Protein AF-A0A6C0B9L6-F1 (afdb_monomer_lite)

Organism: NCBI:txid1070528

Foldseek 3Di:
DAEEEAEDAPPDPDPPCVVVQVVLQLQVQLVVVVVCVVVVYHYHYHDPRPPCCVFADHDDDPCPVVVVVDDAAEDADPVCVVVVDPDRYHGHYYSYRDPDDHDPVSVVVVCNRRHTDPPDDPDDDDDPD

Radius of gyration: 15.88 Å; chains: 1; bounding box: 41×33×51 Å

Structure (mmCIF, N/CA/C/O backbone):
data_AF-A0A6C0B9L6-F1
#
_entry.id   AF-A0A6C0B9L6-F1
#
loop_
_atom_site.group_PDB
_atom_site.id
_atom_site.type_symbol
_atom_site.label_atom_id
_atom_site.label_alt_id
_atom_site.label_comp_id
_atom_site.label_asym_id
_atom_site.label_entity_id
_atom_site.label_seq_id
_atom_site.pdbx_PDB_ins_code
_atom_site.Cartn_x
_atom_site.Cartn_y
_atom_site.Cartn_z
_atom_site.occupancy
_atom_site.B_iso_or_equiv
_atom_site.auth_seq_id
_atom_site.auth_comp_id
_atom_site.auth_asym_id
_atom_site.auth_atom_id
_atom_site.pdbx_PDB_model_num
ATOM 1 N N . MET A 1 1 ? -4.748 -4.804 17.914 1.00 85.44 1 MET A N 1
ATOM 2 C CA . MET A 1 1 ? -4.020 -3.746 17.172 1.00 85.44 1 MET A CA 1
ATOM 3 C C . MET A 1 1 ? -4.284 -3.998 15.703 1.00 85.44 1 MET A C 1
ATOM 5 O O . MET A 1 1 ? -4.030 -5.111 15.263 1.00 85.44 1 MET A O 1
ATOM 9 N N . LYS A 1 2 ? -4.862 -3.024 14.996 1.00 94.81 2 LYS A N 1
ATOM 10 C CA . LYS A 1 2 ? -5.346 -3.195 13.620 1.00 94.81 2 LYS A CA 1
ATOM 11 C C . LYS A 1 2 ? -4.173 -3.232 12.629 1.00 94.81 2 LYS A C 1
ATOM 13 O O . LYS A 1 2 ? -3.197 -2.501 12.802 1.00 94.81 2 LYS A O 1
ATOM 18 N N . SER A 1 3 ? -4.285 -4.061 11.599 1.00 97.06 3 SER A N 1
ATOM 19 C CA . SER A 1 3 ? -3.367 -4.147 10.462 1.00 97.06 3 SER A CA 1
ATOM 20 C C . SER A 1 3 ? -4.079 -3.651 9.210 1.00 97.06 3 SER A C 1
ATOM 22 O O . SER A 1 3 ? -5.139 -4.157 8.848 1.00 97.06 3 SER A O 1
ATOM 24 N N . VAL A 1 4 ? -3.493 -2.671 8.533 1.00 97.06 4 VAL A N 1
ATOM 25 C CA . VAL A 1 4 ? -4.002 -2.101 7.285 1.00 97.06 4 VAL A CA 1
ATOM 26 C C . VAL A 1 4 ? -3.044 -2.459 6.162 1.00 97.06 4 VAL A C 1
ATOM 28 O O . VAL A 1 4 ? -1.852 -2.179 6.245 1.00 97.06 4 VAL A O 1
ATOM 31 N N . ILE A 1 5 ? -3.562 -3.073 5.105 1.00 96.56 5 ILE A N 1
ATOM 32 C CA . ILE A 1 5 ? -2.798 -3.492 3.934 1.00 96.56 5 ILE A CA 1
ATOM 33 C C . ILE A 1 5 ? -3.243 -2.633 2.756 1.00 96.56 5 ILE A C 1
ATOM 35 O O . ILE A 1 5 ? -4.337 -2.802 2.211 1.00 96.56 5 ILE A O 1
ATOM 39 N N . TYR A 1 6 ? -2.388 -1.697 2.365 1.00 95.06 6 TYR A N 1
ATOM 40 C CA . TYR A 1 6 ? -2.610 -0.892 1.178 1.00 95.06 6 TYR A CA 1
ATOM 41 C C . TYR A 1 6 ? -2.072 -1.620 -0.048 1.00 95.06 6 TYR A C 1
ATOM 43 O O . TYR A 1 6 ? -0.861 -1.782 -0.206 1.00 95.06 6 TYR A O 1
ATOM 51 N N . VAL A 1 7 ? -2.978 -2.066 -0.911 1.00 93.62 7 VAL A N 1
ATOM 52 C CA . VAL A 1 7 ? -2.638 -2.823 -2.111 1.00 93.62 7 VAL A CA 1
ATOM 53 C C . VAL A 1 7 ? -2.486 -1.869 -3.286 1.00 93.62 7 VAL A C 1
ATOM 55 O O . VAL A 1 7 ? -3.447 -1.246 -3.745 1.00 93.62 7 VAL A O 1
ATOM 58 N N . TRP A 1 8 ? -1.270 -1.769 -3.805 1.00 91.94 8 TRP A N 1
ATOM 59 C CA . TRP A 1 8 ? -0.993 -1.062 -5.044 1.00 91.94 8 TRP A CA 1
ATOM 60 C C . TRP A 1 8 ? -1.503 -1.894 -6.215 1.00 91.94 8 TRP A C 1
ATOM 62 O O . TRP A 1 8 ? -1.107 -3.044 -6.407 1.00 91.94 8 TRP A O 1
ATOM 72 N N . LYS A 1 9 ? -2.370 -1.300 -7.033 1.00 86.81 9 LYS A N 1
ATOM 73 C CA . LYS A 1 9 ? -2.992 -1.966 -8.176 1.00 86.81 9 LYS A CA 1
ATOM 74 C C . LYS A 1 9 ? -2.915 -1.071 -9.403 1.00 86.81 9 LYS A C 1
ATOM 76 O O . LYS A 1 9 ? -3.072 0.142 -9.293 1.00 86.81 9 LYS A O 1
ATOM 81 N N . ASN A 1 10 ? -2.659 -1.658 -10.573 1.00 74.94 10 ASN A N 1
ATOM 82 C CA . ASN A 1 10 ? -2.738 -0.907 -11.826 1.00 74.94 10 ASN A CA 1
ATOM 83 C C . ASN A 1 10 ? -4.204 -0.498 -12.058 1.00 74.94 10 ASN A C 1
ATOM 85 O O . ASN A 1 10 ? -5.036 -1.351 -12.368 1.00 74.94 10 ASN A O 1
ATOM 89 N N . ASN A 1 11 ? -4.516 0.789 -11.912 1.00 62.91 11 ASN A N 1
ATOM 90 C CA . ASN A 1 11 ? -5.861 1.318 -12.165 1.00 62.91 11 ASN A CA 1
ATOM 91 C C . ASN A 1 11 ? -6.072 1.725 -13.637 1.00 62.91 11 ASN A C 1
ATOM 93 O O . ASN A 1 11 ? -7.196 2.002 -14.053 1.00 62.91 11 ASN A O 1
ATOM 97 N N . SER A 1 12 ? -5.014 1.744 -14.454 1.00 55.31 12 SER A N 1
ATOM 98 C CA . SER A 1 12 ? -5.062 2.308 -15.800 1.00 55.31 12 SER A CA 1
ATOM 99 C C . SER A 1 12 ? -5.523 1.309 -16.864 1.00 55.31 12 SER A C 1
ATOM 101 O O . SER A 1 12 ? -4.770 0.482 -17.374 1.00 55.31 12 SER A O 1
ATOM 103 N N . ILE A 1 13 ? -6.773 1.488 -17.292 1.00 50.19 13 ILE A N 1
ATOM 104 C CA . ILE A 1 13 ? -7.260 1.059 -18.615 1.00 50.19 13 ILE A CA 1
ATOM 105 C C . ILE A 1 13 ? -6.596 1.911 -19.727 1.00 50.19 13 ILE A C 1
ATOM 107 O O . ILE A 1 13 ? -6.490 1.477 -20.873 1.00 50.19 13 ILE A O 1
ATOM 111 N N . HIS A 1 14 ? -6.066 3.100 -19.393 1.00 49.78 14 HIS A N 1
ATOM 112 C CA . HIS A 1 14 ? -5.457 4.039 -20.341 1.00 49.78 14 HIS A CA 1
ATOM 113 C C . HIS A 1 14 ? -4.004 4.389 -19.982 1.00 49.78 14 HIS A C 1
ATOM 115 O O . HIS A 1 14 ? -3.733 5.047 -18.982 1.00 49.78 14 HIS A O 1
ATOM 121 N N . ARG A 1 15 ? -3.058 3.988 -20.846 1.00 52.06 15 ARG A N 1
ATOM 122 C CA . ARG A 1 15 ? -1.601 4.184 -20.675 1.00 52.06 15 ARG A CA 1
ATOM 123 C C . ARG A 1 15 ? -1.151 5.651 -20.571 1.00 52.06 15 ARG A C 1
ATOM 125 O O . ARG A 1 15 ? -0.042 5.901 -20.118 1.00 52.06 15 ARG A O 1
ATOM 132 N N . SER A 1 16 ? -1.970 6.620 -20.980 1.00 53.09 16 SER A N 1
ATOM 133 C CA . SER A 1 16 ? -1.582 8.036 -21.046 1.00 53.09 16 SER A CA 1
ATOM 134 C C . SER A 1 16 ? -1.496 8.755 -19.691 1.00 53.09 16 SER A C 1
ATOM 136 O O . SER A 1 16 ? -1.009 9.879 -19.666 1.00 53.09 16 SER A O 1
ATOM 138 N N . LYS A 1 17 ? -1.919 8.134 -18.577 1.00 59.97 17 LYS A N 1
ATOM 139 C CA . LYS A 1 17 ? -1.904 8.739 -17.223 1.00 59.97 17 LYS A CA 1
ATOM 140 C C . LYS A 1 17 ? -1.013 8.020 -16.198 1.00 59.97 17 LYS A C 1
ATOM 142 O O . LYS A 1 17 ? -1.047 8.335 -15.016 1.00 59.97 17 LYS A O 1
ATOM 147 N N . LEU A 1 18 ? -0.165 7.092 -16.651 1.00 60.53 18 LEU A N 1
ATOM 148 C CA . LEU A 1 18 ? 0.655 6.228 -15.786 1.00 60.53 18 LEU A CA 1
ATOM 149 C C . LEU A 1 18 ? 1.522 6.983 -14.760 1.00 60.53 18 LEU A C 1
ATOM 151 O O . LEU A 1 18 ? 1.645 6.525 -13.627 1.00 60.53 18 LEU A O 1
ATOM 155 N N . CYS A 1 19 ? 2.123 8.118 -15.138 1.00 59.59 19 CYS A N 1
ATOM 156 C CA . CYS A 1 19 ? 2.950 8.904 -14.215 1.00 59.59 19 CYS A CA 1
ATOM 157 C C . CYS A 1 19 ? 2.114 9.558 -13.109 1.00 59.59 19 CYS A C 1
ATOM 159 O O . CYS A 1 19 ? 2.492 9.477 -11.942 1.00 59.59 19 CYS A O 1
ATOM 161 N N . ASP A 1 20 ? 0.975 10.159 -13.460 1.00 62.25 20 ASP A N 1
ATOM 162 C CA . ASP A 1 20 ? 0.084 10.802 -12.490 1.00 62.25 20 ASP A CA 1
ATOM 163 C C . ASP A 1 20 ? -0.489 9.769 -11.517 1.00 62.25 20 ASP A C 1
ATOM 165 O O . ASP A 1 20 ? -0.487 9.994 -10.307 1.00 62.25 20 ASP A O 1
ATOM 169 N N . ASP A 1 21 ? -0.889 8.601 -12.027 1.00 74.75 21 ASP A N 1
ATOM 170 C CA . ASP A 1 21 ? -1.400 7.493 -11.216 1.00 74.75 21 ASP A CA 1
ATOM 171 C C . ASP A 1 21 ? -0.348 7.007 -10.204 1.00 74.75 21 ASP A C 1
ATOM 173 O O . ASP A 1 21 ? -0.662 6.731 -9.044 1.00 74.75 21 ASP A O 1
ATOM 17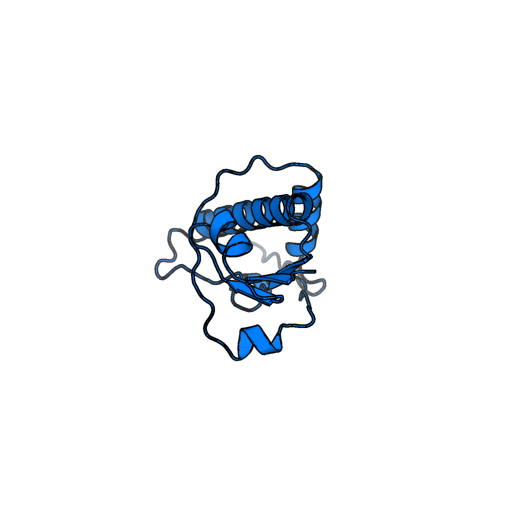7 N N . PHE A 1 22 ? 0.922 6.941 -10.617 1.00 80.94 22 PHE A N 1
ATOM 178 C CA . PHE A 1 22 ? 2.011 6.518 -9.741 1.00 80.94 22 PHE A CA 1
ATOM 179 C C . PHE A 1 22 ? 2.329 7.555 -8.654 1.00 80.94 22 PHE A C 1
ATOM 181 O O . PHE A 1 22 ? 2.487 7.192 -7.485 1.00 80.94 22 PHE A O 1
ATOM 188 N N . PHE A 1 23 ? 2.364 8.847 -9.001 1.00 81.69 23 PHE A N 1
ATOM 189 C CA . PHE A 1 23 ? 2.541 9.919 -8.014 1.00 81.69 23 PHE A CA 1
ATOM 190 C C . PHE A 1 23 ? 1.401 9.955 -6.991 1.00 81.69 23 PHE A C 1
ATOM 192 O O . PHE A 1 23 ? 1.661 10.093 -5.794 1.00 81.69 23 PHE A O 1
ATOM 199 N N . GLN A 1 24 ? 0.156 9.770 -7.431 1.00 83.06 24 GLN A N 1
ATOM 200 C CA . GLN A 1 24 ? -1.004 9.708 -6.536 1.00 83.06 24 GLN A CA 1
ATOM 201 C C . GLN A 1 24 ? -0.910 8.535 -5.561 1.00 83.06 24 GLN A C 1
ATOM 203 O O . GLN A 1 24 ? -1.211 8.662 -4.373 1.00 83.06 24 GLN A O 1
ATOM 208 N N . LEU A 1 25 ? -0.445 7.389 -6.043 1.00 88.50 25 LEU A N 1
ATOM 209 C CA . LEU A 1 25 ? -0.266 6.196 -5.234 1.00 88.50 25 LEU A CA 1
ATOM 210 C C . LEU A 1 25 ? 0.873 6.364 -4.208 1.00 88.50 25 LEU A C 1
ATOM 212 O O . LEU A 1 25 ? 0.718 5.933 -3.060 1.00 88.50 25 LEU A O 1
ATOM 216 N N . ILE A 1 26 ? 1.945 7.089 -4.549 1.00 90.00 26 ILE A N 1
ATOM 217 C CA . ILE A 1 26 ? 2.966 7.541 -3.587 1.00 90.00 26 ILE A CA 1
ATOM 218 C C . ILE A 1 26 ? 2.356 8.469 -2.526 1.00 90.00 26 ILE A C 1
ATOM 220 O O . ILE A 1 26 ? 2.539 8.233 -1.331 1.00 90.00 26 ILE A O 1
ATOM 224 N N . GLN A 1 27 ? 1.610 9.498 -2.938 1.00 89.19 27 GLN A N 1
ATOM 225 C CA . GLN A 1 27 ? 0.988 10.458 -2.016 1.00 89.19 27 GLN A CA 1
ATOM 226 C C . GLN A 1 27 ? 0.030 9.769 -1.041 1.00 89.19 27 GLN A C 1
ATOM 228 O O . GLN A 1 27 ? 0.110 9.992 0.167 1.00 89.19 27 GLN A O 1
ATOM 233 N N . THR A 1 28 ? -0.804 8.868 -1.555 1.00 90.81 28 THR A N 1
ATOM 234 C CA . THR A 1 28 ? -1.754 8.078 -0.763 1.00 90.81 28 THR A CA 1
ATOM 235 C C . THR A 1 28 ? -1.037 7.168 0.229 1.00 90.81 28 THR A C 1
ATOM 237 O O . THR A 1 28 ? -1.436 7.070 1.386 1.00 90.81 28 THR A O 1
ATOM 240 N N . THR A 1 29 ? 0.071 6.546 -0.184 1.00 93.62 29 THR A N 1
ATOM 241 C CA . THR A 1 29 ? 0.888 5.711 0.711 1.00 93.62 29 THR A CA 1
ATOM 242 C C . THR A 1 29 ? 1.489 6.535 1.851 1.00 93.62 29 THR A C 1
ATOM 244 O O . THR A 1 29 ? 1.454 6.113 3.006 1.00 93.62 29 THR A O 1
ATOM 247 N N . CYS A 1 30 ? 2.001 7.732 1.554 1.00 93.88 30 CYS A N 1
ATOM 248 C CA . CYS A 1 30 ? 2.518 8.649 2.570 1.00 93.88 30 CYS A CA 1
ATOM 249 C C . CYS A 1 30 ? 1.424 9.125 3.536 1.00 93.88 30 CYS A C 1
ATOM 251 O O . CYS A 1 30 ? 1.660 9.199 4.741 1.00 93.88 30 CYS A O 1
ATOM 253 N N . TYR A 1 31 ? 0.227 9.406 3.020 1.00 93.00 31 TYR A N 1
ATOM 254 C CA . TYR A 1 31 ? -0.930 9.759 3.838 1.00 93.00 31 TYR A CA 1
ATOM 255 C C . TYR A 1 31 ? -1.336 8.616 4.777 1.00 93.00 31 TYR A C 1
ATOM 257 O O . TYR A 1 31 ? -1.500 8.829 5.975 1.00 93.00 31 TYR A O 1
ATOM 265 N N . LEU A 1 32 ? -1.408 7.382 4.273 1.00 94.50 32 LEU A N 1
ATOM 266 C CA . LEU A 1 32 ? -1.710 6.208 5.094 1.00 94.50 32 LEU A CA 1
ATOM 267 C C . LEU A 1 32 ? -0.644 5.941 6.152 1.00 94.50 32 LEU A C 1
ATOM 269 O O . LEU A 1 32 ? -0.977 5.527 7.260 1.00 94.50 32 LEU A O 1
ATOM 273 N N . HIS A 1 33 ? 0.628 6.194 5.845 1.00 95.75 33 HIS A N 1
ATOM 274 C CA . HIS A 1 33 ? 1.691 6.107 6.840 1.00 95.75 33 HIS A CA 1
ATOM 275 C C . HIS A 1 33 ? 1.480 7.135 7.956 1.00 95.75 33 HIS A C 1
ATOM 277 O O . HIS A 1 33 ? 1.576 6.792 9.133 1.00 95.75 33 HIS A O 1
ATOM 283 N N . TYR A 1 34 ? 1.110 8.369 7.609 1.00 93.38 34 TYR A N 1
ATOM 284 C CA . TYR A 1 34 ? 0.724 9.370 8.600 1.00 93.38 34 TYR A CA 1
ATOM 285 C C . TYR A 1 34 ? -0.475 8.911 9.446 1.00 93.38 34 TYR A C 1
ATOM 287 O O . TYR A 1 34 ? -0.397 8.954 10.675 1.00 93.38 34 TYR A O 1
ATOM 295 N N . LEU A 1 35 ? -1.530 8.384 8.814 1.00 93.19 35 LEU A N 1
ATOM 296 C CA . LEU A 1 35 ? -2.680 7.827 9.528 1.00 93.19 35 LEU A CA 1
ATOM 297 C C . LEU A 1 35 ? -2.290 6.676 10.462 1.00 93.19 35 LEU A C 1
ATOM 299 O O . LEU A 1 35 ? -2.795 6.601 11.577 1.00 93.19 35 LEU A O 1
ATOM 303 N N . SER A 1 36 ? -1.360 5.813 10.051 1.00 95.69 36 SER A N 1
ATOM 304 C CA . SER A 1 36 ? -0.916 4.675 10.866 1.00 95.69 36 SER A CA 1
ATOM 305 C C . SER A 1 36 ? -0.315 5.110 12.197 1.00 95.69 36 SER A C 1
ATOM 307 O O . SER A 1 36 ? -0.534 4.462 13.220 1.00 95.69 36 SER A O 1
ATOM 309 N N . VAL A 1 37 ? 0.367 6.260 12.195 1.00 93.81 37 VAL A N 1
ATOM 310 C CA . VAL A 1 37 ? 0.961 6.849 13.394 1.00 93.81 37 VAL A CA 1
ATOM 311 C C . VAL A 1 37 ? -0.125 7.432 14.293 1.00 93.81 37 VAL A C 1
ATOM 313 O O . VAL A 1 37 ? -0.153 7.123 15.481 1.00 93.81 37 VAL A O 1
ATOM 316 N N . ILE A 1 38 ? -1.036 8.248 13.752 1.00 93.88 38 ILE A N 1
ATOM 317 C CA . ILE A 1 38 ? -2.044 8.931 14.583 1.00 93.88 38 ILE A CA 1
ATOM 318 C C . ILE A 1 38 ? -3.143 7.977 15.077 1.00 93.88 38 ILE A C 1
ATOM 320 O O . ILE A 1 38 ? -3.659 8.152 16.176 1.00 93.88 38 ILE A O 1
ATOM 324 N N . MET A 1 39 ? -3.489 6.958 14.284 1.00 94.25 39 MET A N 1
ATOM 325 C CA . MET A 1 39 ? -4.548 5.988 14.583 1.00 94.25 39 MET A CA 1
ATOM 326 C C . MET A 1 39 ? -4.013 4.680 15.185 1.00 94.25 39 MET A C 1
ATOM 328 O O . MET A 1 39 ? -4.800 3.792 15.502 1.00 94.25 39 MET A O 1
ATOM 332 N N . SER A 1 40 ? -2.692 4.552 15.360 1.00 94.88 40 SER A N 1
ATOM 333 C CA . SER A 1 40 ? -2.033 3.401 15.998 1.00 94.88 40 SER A CA 1
ATOM 334 C C . SER A 1 40 ? -2.363 2.044 15.352 1.00 94.88 40 SER A C 1
ATOM 336 O O . SER A 1 40 ? -2.735 1.084 16.033 1.00 94.88 40 SER A O 1
ATOM 338 N N . PHE A 1 41 ? -2.208 1.950 14.028 1.00 96.44 41 PHE A N 1
ATOM 339 C CA . PHE A 1 41 ? -2.314 0.689 13.281 1.00 96.44 41 PHE A CA 1
ATOM 340 C C . PHE A 1 41 ? -0.998 0.340 12.577 1.00 96.44 41 PHE A C 1
ATOM 342 O O . PHE A 1 41 ? -0.174 1.211 12.309 1.00 96.44 41 PHE A O 1
ATOM 349 N N . ILE A 1 42 ? -0.798 -0.937 12.243 1.00 96.81 42 ILE A N 1
ATOM 350 C CA . ILE A 1 42 ? 0.332 -1.357 11.404 1.00 96.81 42 ILE A CA 1
ATOM 351 C C . ILE A 1 42 ? -0.044 -1.167 9.937 1.00 96.81 42 ILE A C 1
ATOM 353 O O . ILE A 1 42 ? -1.050 -1.712 9.490 1.00 96.81 42 ILE A O 1
ATOM 357 N N . LEU A 1 43 ? 0.778 -0.441 9.179 1.00 96.75 43 LEU A N 1
ATOM 358 C CA . LEU A 1 43 ? 0.628 -0.314 7.732 1.00 96.75 43 LEU A CA 1
ATOM 359 C C . LEU A 1 43 ? 1.551 -1.288 6.992 1.00 96.75 43 LEU A C 1
ATOM 361 O O . LEU A 1 43 ? 2.774 -1.224 7.123 1.00 96.75 43 LEU A O 1
ATOM 365 N N . TYR A 1 44 ? 0.958 -2.122 6.145 1.00 96.81 44 TYR A N 1
ATOM 366 C CA . TYR A 1 44 ? 1.646 -2.888 5.114 1.00 96.81 44 TYR A CA 1
ATOM 367 C C . TYR A 1 44 ? 1.325 -2.312 3.738 1.00 96.81 44 TYR A C 1
ATOM 369 O O . TYR A 1 44 ? 0.204 -1.873 3.486 1.00 96.81 44 TYR A O 1
ATOM 377 N N . VAL A 1 45 ? 2.307 -2.340 2.841 1.00 94.94 45 VAL A N 1
ATOM 378 C CA . VAL A 1 45 ? 2.126 -1.954 1.441 1.00 94.94 45 VAL A CA 1
ATOM 379 C C . VAL A 1 45 ? 2.405 -3.171 0.579 1.00 94.94 45 VAL A C 1
ATOM 381 O O . VAL A 1 45 ? 3.532 -3.665 0.548 1.00 94.94 45 VAL A O 1
ATOM 384 N N . ASP A 1 46 ? 1.367 -3.656 -0.093 1.00 93.38 46 ASP A N 1
ATOM 385 C CA . ASP A 1 46 ? 1.465 -4.780 -1.017 1.00 93.38 46 ASP A CA 1
ATOM 386 C C . ASP A 1 46 ? 1.589 -4.238 -2.440 1.00 93.38 46 ASP A C 1
ATOM 388 O O . ASP A 1 46 ? 0.678 -3.595 -2.965 1.00 93.38 46 ASP A O 1
ATOM 392 N N . THR A 1 47 ? 2.741 -4.475 -3.065 1.00 91.31 47 THR A N 1
ATOM 393 C CA . THR A 1 47 ? 3.027 -4.008 -4.424 1.00 91.31 47 THR A CA 1
ATOM 394 C C . THR A 1 47 ? 2.794 -5.067 -5.496 1.00 91.31 47 THR A C 1
ATOM 396 O O . THR A 1 47 ? 2.862 -4.728 -6.681 1.00 91.31 47 THR A O 1
ATOM 399 N N . GLN A 1 48 ? 2.490 -6.319 -5.127 1.00 88.38 48 GLN A N 1
ATOM 400 C CA . GLN A 1 48 ? 2.477 -7.475 -6.037 1.00 88.38 48 GLN A CA 1
ATOM 401 C C . GLN A 1 48 ? 1.489 -7.311 -7.198 1.00 88.38 48 GLN A C 1
ATOM 403 O O . GLN A 1 48 ? 1.728 -7.803 -8.301 1.00 88.38 48 GLN A O 1
ATOM 408 N N . HIS A 1 49 ? 0.405 -6.566 -6.980 1.00 86.50 49 HIS A N 1
ATOM 409 C CA . HIS A 1 49 ? -0.642 -6.325 -7.974 1.00 86.50 49 HIS A CA 1
ATOM 410 C C . HIS A 1 49 ? -0.395 -5.093 -8.868 1.00 86.50 49 HIS A C 1
ATOM 412 O O . HIS A 1 49 ? -1.216 -4.778 -9.739 1.00 86.50 49 HIS A O 1
ATOM 418 N N . HIS A 1 50 ? 0.736 -4.402 -8.700 1.00 87.62 50 HIS A N 1
ATOM 419 C CA . HIS A 1 50 ? 1.150 -3.271 -9.527 1.00 87.62 50 HIS A CA 1
ATOM 420 C C . HIS A 1 50 ? 2.317 -3.653 -10.443 1.00 87.62 50 HIS A C 1
ATOM 422 O O . HIS A 1 50 ? 3.184 -4.449 -10.090 1.00 87.62 50 HIS A O 1
ATOM 428 N N . SER A 1 51 ? 2.380 -3.042 -11.628 1.00 85.25 51 SER A N 1
ATOM 429 C CA . SER A 1 51 ? 3.432 -3.307 -12.627 1.00 85.25 51 SER A CA 1
ATOM 430 C C . SER A 1 51 ? 4.851 -3.005 -12.124 1.00 85.25 51 SER A C 1
ATOM 432 O O . SER A 1 51 ? 5.810 -3.644 -12.559 1.00 85.25 51 SER A O 1
ATOM 434 N N . ILE A 1 52 ? 4.972 -2.074 -11.176 1.00 86.38 52 ILE A N 1
ATOM 435 C CA . ILE A 1 52 ? 6.246 -1.664 -10.575 1.00 86.38 52 ILE A CA 1
ATOM 436 C C . ILE A 1 52 ? 6.879 -2.740 -9.680 1.00 86.38 52 ILE A C 1
ATOM 438 O O . ILE A 1 52 ? 8.087 -2.709 -9.469 1.00 86.38 52 ILE A O 1
ATOM 442 N N . SER A 1 53 ? 6.118 -3.737 -9.212 1.00 87.62 53 SER A N 1
ATOM 443 C CA . SER A 1 53 ? 6.670 -4.855 -8.424 1.00 87.62 53 SER A CA 1
ATOM 444 C C . SER A 1 53 ? 7.839 -5.563 -9.109 1.00 87.62 53 SER A C 1
ATOM 446 O O . SER A 1 53 ? 8.728 -6.068 -8.438 1.00 87.62 53 SER A O 1
ATOM 448 N N . LYS A 1 54 ? 7.885 -5.548 -10.448 1.00 87.25 54 LYS A N 1
ATOM 449 C CA . LYS A 1 54 ? 8.961 -6.152 -11.247 1.00 87.25 54 LYS A CA 1
ATOM 450 C C . LYS A 1 54 ? 10.328 -5.495 -11.050 1.00 87.25 54 LYS A C 1
ATOM 452 O O . LYS A 1 54 ? 11.337 -6.108 -11.384 1.00 87.25 54 LYS A O 1
ATOM 457 N N . VAL A 1 55 ? 10.358 -4.244 -10.590 1.00 88.44 55 VAL A N 1
ATOM 458 C CA . V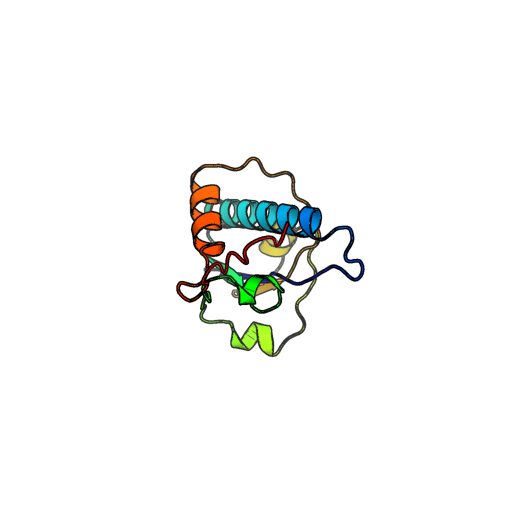AL A 1 55 ? 11.593 -3.459 -10.439 1.00 88.44 55 VAL A CA 1
ATOM 459 C C . VAL A 1 55 ? 11.911 -3.112 -8.988 1.00 88.44 55 VAL A C 1
ATOM 461 O O . VAL A 1 55 ? 13.027 -2.679 -8.708 1.00 88.44 55 VAL A O 1
ATOM 464 N N . LEU A 1 56 ? 10.966 -3.314 -8.068 1.00 89.38 56 LEU A N 1
ATOM 465 C CA . LEU A 1 56 ? 11.154 -3.074 -6.639 1.00 89.38 56 LEU A CA 1
ATOM 466 C C . LEU A 1 56 ? 11.629 -4.336 -5.919 1.00 89.38 56 LEU A C 1
ATOM 468 O O . LEU A 1 56 ? 11.433 -5.460 -6.381 1.00 89.38 56 LEU A O 1
ATOM 472 N N . THR A 1 57 ? 12.234 -4.141 -4.753 1.00 87.94 57 THR A N 1
ATOM 473 C CA . THR A 1 57 ? 12.461 -5.233 -3.805 1.00 87.94 57 THR A CA 1
ATOM 474 C C . THR A 1 57 ? 11.115 -5.789 -3.330 1.00 87.94 57 THR A C 1
ATOM 476 O O . THR A 1 57 ? 10.190 -5.032 -3.036 1.00 87.94 57 THR A O 1
ATOM 479 N N . VAL A 1 58 ? 10.998 -7.117 -3.244 1.00 83.50 58 VAL A N 1
ATOM 480 C CA . VAL A 1 58 ? 9.770 -7.772 -2.772 1.00 83.50 58 VAL A CA 1
ATOM 481 C C . VAL A 1 58 ? 9.560 -7.465 -1.290 1.00 83.50 58 VAL A C 1
ATOM 483 O O . VAL A 1 58 ? 10.384 -7.824 -0.448 1.00 83.50 58 VAL A O 1
ATOM 486 N N . LEU A 1 59 ? 8.438 -6.820 -0.972 1.00 84.56 59 LEU A N 1
ATOM 487 C CA . LEU A 1 59 ? 8.009 -6.555 0.399 1.00 84.56 59 LEU A CA 1
ATOM 488 C C . LEU A 1 59 ? 7.080 -7.681 0.857 1.00 84.56 59 LEU A C 1
ATOM 490 O O . LEU A 1 59 ? 5.988 -7.845 0.319 1.00 84.56 59 LEU A O 1
ATOM 494 N N . ASN A 1 60 ? 7.515 -8.455 1.850 1.00 88.00 60 ASN A N 1
ATOM 495 C CA . ASN A 1 60 ? 6.710 -9.526 2.434 1.00 88.00 60 ASN A CA 1
ATOM 496 C C . ASN A 1 60 ? 5.947 -9.023 3.665 1.00 88.00 60 ASN A C 1
ATOM 498 O O . ASN A 1 60 ? 6.480 -8.256 4.466 1.00 88.00 60 ASN A O 1
ATOM 502 N N . HIS A 1 61 ? 4.724 -9.514 3.858 1.00 91.81 61 HIS A N 1
ATOM 503 C CA . HIS A 1 61 ? 3.957 -9.320 5.090 1.00 91.81 61 HIS A CA 1
ATOM 504 C C . HIS A 1 61 ? 3.149 -10.585 5.439 1.00 91.81 61 HIS A C 1
ATOM 506 O O . HIS A 1 61 ? 2.919 -11.422 4.567 1.00 91.81 61 HIS A O 1
ATOM 512 N N . PRO A 1 62 ? 2.673 -10.758 6.687 1.00 92.44 62 PRO A N 1
ATOM 513 C CA . PRO A 1 62 ? 2.010 -11.998 7.121 1.00 92.44 62 PRO A CA 1
ATOM 514 C C . PRO A 1 62 ? 0.710 -12.350 6.375 1.00 92.44 62 PRO A C 1
ATOM 516 O O . PRO A 1 62 ? 0.216 -13.468 6.487 1.00 92.44 62 PRO A O 1
ATOM 519 N N . HIS A 1 63 ? 0.147 -11.406 5.618 1.00 91.44 63 HIS A N 1
ATOM 520 C CA . HIS A 1 63 ? -1.188 -11.503 5.025 1.00 91.44 63 HIS A CA 1
ATOM 521 C C . HIS A 1 63 ? -1.180 -11.622 3.490 1.00 91.44 63 HIS A C 1
ATOM 523 O O . HIS A 1 63 ? -2.233 -11.466 2.885 1.00 91.44 63 HIS A O 1
ATOM 529 N N . MET A 1 64 ? -0.042 -11.906 2.838 1.00 88.69 64 MET A N 1
ATOM 530 C CA . MET A 1 64 ? 0.019 -11.921 1.358 1.00 88.69 64 MET A CA 1
ATOM 531 C C . MET A 1 64 ? -0.973 -12.908 0.720 1.00 88.69 64 MET A C 1
ATOM 533 O O . MET A 1 64 ? -1.626 -12.593 -0.272 1.00 88.69 64 MET A O 1
ATOM 537 N N . LYS A 1 65 ? -1.129 -14.100 1.320 1.00 87.50 65 LYS A N 1
ATOM 538 C CA . LYS A 1 65 ? -2.083 -15.117 0.840 1.00 87.50 65 LYS A CA 1
ATOM 539 C C . LYS A 1 65 ? -3.522 -14.600 0.856 1.00 87.50 65 LYS A C 1
ATOM 541 O O . LYS A 1 65 ? -4.247 -14.783 -0.111 1.00 87.50 65 LYS A O 1
ATOM 546 N N . LEU A 1 66 ? -3.895 -13.869 1.911 1.00 88.00 66 LEU A N 1
ATOM 547 C CA . LEU A 1 66 ? -5.225 -13.273 2.035 1.00 88.00 66 LEU A CA 1
ATOM 548 C C . LEU A 1 66 ? -5.527 -12.332 0.861 1.00 88.00 66 LEU A C 1
ATOM 550 O O . LEU A 1 66 ? -6.639 -12.356 0.347 1.00 88.00 66 LEU A O 1
ATOM 554 N N . ILE A 1 67 ? -4.548 -11.535 0.424 1.00 87.69 67 ILE A N 1
ATOM 555 C CA . ILE A 1 67 ? -4.716 -10.609 -0.704 1.00 87.69 67 ILE A CA 1
ATOM 556 C C . ILE A 1 67 ? -4.841 -11.365 -2.030 1.00 87.69 67 ILE A C 1
ATOM 558 O O . ILE A 1 67 ? -5.697 -11.029 -2.845 1.00 87.69 67 ILE A O 1
ATOM 562 N N . SER A 1 68 ? -4.028 -12.406 -2.224 1.00 83.38 68 SER A N 1
ATOM 563 C CA . SER A 1 68 ? -4.030 -13.215 -3.451 1.00 83.38 68 SER A CA 1
ATOM 564 C C . SER A 1 68 ? -5.357 -13.944 -3.681 1.00 83.38 68 SER A C 1
ATOM 566 O O . SER A 1 68 ? -5.808 -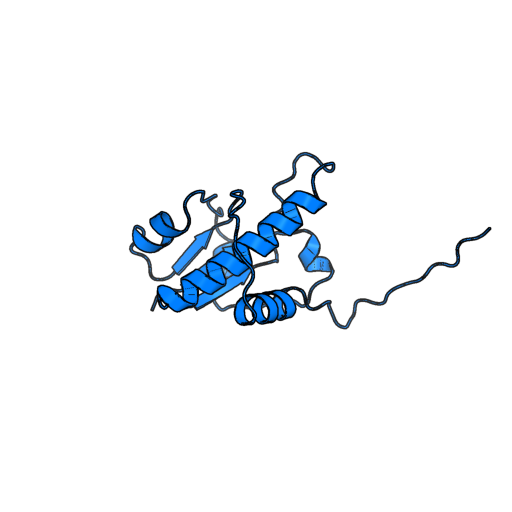14.057 -4.820 1.00 83.38 68 SER A O 1
ATOM 568 N N . ASP A 1 69 ? -5.993 -14.402 -2.602 1.00 83.12 69 ASP A N 1
ATOM 569 C CA . ASP A 1 69 ? -7.190 -15.246 -2.663 1.00 83.12 69 ASP A CA 1
ATOM 570 C C . ASP A 1 69 ? -8.505 -14.444 -2.721 1.00 83.12 69 ASP A C 1
ATOM 572 O O . ASP A 1 69 ? -9.574 -15.022 -2.921 1.00 83.12 69 ASP A O 1
ATOM 576 N N . ASN A 1 70 ? -8.461 -13.115 -2.548 1.00 86.44 70 ASN A N 1
ATOM 577 C CA . ASN A 1 70 ? -9.659 -12.290 -2.380 1.00 86.44 70 ASN A CA 1
ATOM 578 C C . ASN A 1 70 ? -9.767 -11.128 -3.372 1.00 86.44 70 ASN A C 1
ATOM 580 O O . ASN A 1 70 ? -8.794 -10.597 -3.909 1.00 86.44 70 ASN A O 1
ATOM 584 N N . LYS A 1 71 ? -11.005 -10.666 -3.581 1.00 88.69 71 LYS A N 1
ATOM 585 C CA . LYS A 1 71 ? -11.266 -9.436 -4.332 1.00 88.69 71 LYS A CA 1
ATOM 586 C C . LYS A 1 71 ? -10.881 -8.226 -3.482 1.00 88.69 71 LYS A C 1
ATOM 588 O O . LYS A 1 71 ? -11.501 -7.960 -2.460 1.00 88.69 71 LYS A O 1
ATOM 593 N N . ILE A 1 72 ? -9.914 -7.449 -3.961 1.00 91.19 72 ILE A N 1
ATOM 594 C CA . ILE A 1 72 ? -9.476 -6.210 -3.307 1.00 91.19 72 ILE A CA 1
ATOM 595 C C . ILE A 1 72 ? -10.537 -5.110 -3.510 1.00 91.19 72 ILE A C 1
ATOM 597 O O . ILE A 1 72 ? -10.822 -4.765 -4.667 1.00 91.19 72 ILE A O 1
ATOM 601 N N . PRO A 1 73 ? -11.122 -4.550 -2.435 1.00 92.50 73 PRO A N 1
ATOM 602 C CA . PRO A 1 73 ? -12.070 -3.446 -2.539 1.00 92.50 73 PRO A CA 1
ATOM 603 C C . PRO A 1 73 ? -11.366 -2.134 -2.914 1.00 92.50 73 PRO A C 1
ATOM 605 O O . PRO A 1 73 ? -10.216 -1.898 -2.538 1.00 92.50 73 PRO A O 1
ATOM 608 N N . VAL A 1 74 ? -12.076 -1.270 -3.645 1.00 90.88 74 VAL A N 1
ATOM 609 C CA . VAL A 1 74 ? -11.644 0.107 -3.927 1.00 90.88 74 VAL A CA 1
ATOM 610 C C . VAL A 1 74 ? -12.260 1.020 -2.873 1.00 90.88 74 VAL A C 1
ATOM 612 O O . VAL A 1 74 ? -13.480 1.033 -2.720 1.00 90.88 74 VAL A O 1
ATOM 615 N N . VAL A 1 75 ? -11.430 1.768 -2.152 1.00 90.81 75 VAL A N 1
ATOM 616 C CA . VAL A 1 75 ? -11.858 2.662 -1.068 1.00 90.81 75 VAL A CA 1
ATOM 617 C C . VAL A 1 75 ? -11.525 4.104 -1.431 1.00 90.81 75 VAL A C 1
ATOM 619 O O . VAL A 1 75 ? -10.406 4.405 -1.853 1.00 90.81 75 VAL A O 1
ATOM 622 N N . HIS A 1 76 ? -12.503 4.994 -1.253 1.00 86.88 76 HIS A N 1
ATOM 623 C CA . HIS A 1 76 ? -12.357 6.413 -1.571 1.00 86.88 76 HIS A CA 1
ATOM 624 C C . HIS A 1 76 ? -12.043 7.282 -0.353 1.00 86.88 76 HIS A C 1
ATOM 626 O O . HIS A 1 76 ? -11.152 8.124 -0.440 1.00 86.88 76 HIS A O 1
ATOM 632 N N . ASP A 1 77 ? -12.746 7.053 0.757 1.00 89.44 77 ASP A N 1
ATOM 633 C CA . ASP A 1 77 ? -12.552 7.737 2.037 1.00 89.44 77 ASP A CA 1
ATOM 634 C C . ASP A 1 77 ? -11.803 6.804 2.994 1.00 89.44 77 ASP A C 1
ATOM 636 O O . ASP A 1 77 ? -12.372 5.860 3.548 1.00 89.44 77 ASP A O 1
ATOM 640 N N . LEU A 1 78 ? -10.492 7.016 3.099 1.00 90.06 78 LEU A N 1
ATOM 641 C CA . LEU A 1 78 ? -9.597 6.128 3.837 1.00 90.06 78 LEU A CA 1
ATOM 642 C C . LEU A 1 78 ? -9.817 6.236 5.345 1.00 90.06 78 LEU A C 1
ATOM 644 O O . LEU A 1 78 ? -9.865 5.215 6.029 1.00 90.06 78 LEU A O 1
ATOM 648 N N . ASP A 1 79 ? -9.982 7.457 5.845 1.00 91.19 79 ASP A N 1
ATOM 649 C CA . ASP A 1 79 ? -10.169 7.765 7.259 1.00 91.19 79 ASP A CA 1
ATOM 650 C C . ASP A 1 79 ? -11.437 7.088 7.774 1.00 91.19 79 ASP A C 1
ATOM 652 O O . ASP A 1 79 ? -11.386 6.296 8.723 1.00 91.19 79 ASP A O 1
ATOM 656 N N . TYR A 1 80 ? -12.563 7.337 7.096 1.00 91.94 80 TYR A N 1
ATOM 657 C CA . TYR A 1 80 ? -13.841 6.744 7.465 1.00 91.94 80 TYR A CA 1
ATOM 658 C C . TYR A 1 80 ? -13.792 5.220 7.369 1.00 91.94 80 TYR A C 1
ATOM 660 O O . TYR A 1 80 ? -14.250 4.528 8.279 1.00 91.94 80 TYR A O 1
ATOM 668 N N . TYR A 1 81 ? -13.216 4.669 6.299 1.00 93.12 81 TYR A N 1
ATOM 669 C CA . TYR A 1 81 ? -13.136 3.221 6.114 1.00 93.12 81 TYR A CA 1
ATOM 670 C C . TYR A 1 81 ? -12.323 2.536 7.221 1.00 93.12 81 TYR A C 1
ATOM 672 O O . TYR A 1 81 ? -12.767 1.538 7.790 1.00 93.12 81 TYR A O 1
ATOM 680 N N . ILE A 1 82 ? -11.159 3.088 7.581 1.00 93.44 82 ILE A N 1
ATOM 681 C CA . ILE A 1 82 ? -10.307 2.514 8.633 1.00 93.44 82 ILE A CA 1
ATOM 682 C C . ILE A 1 82 ? -11.007 2.571 9.996 1.00 93.44 82 ILE A C 1
ATOM 684 O O . ILE A 1 82 ? -10.859 1.635 10.785 1.00 93.44 82 ILE A O 1
ATOM 688 N N . GLN A 1 83 ? -11.767 3.630 10.282 1.00 92.19 83 GLN A N 1
ATOM 689 C CA . GLN A 1 83 ? -12.481 3.786 11.556 1.00 92.19 83 GLN A CA 1
ATOM 690 C C . GLN A 1 83 ? -13.748 2.931 11.645 1.00 92.19 83 GLN A C 1
ATOM 692 O O . GLN A 1 83 ? -14.008 2.341 12.690 1.00 92.19 83 GLN A O 1
ATOM 697 N N . SER A 1 84 ? -14.528 2.869 10.566 1.00 92.50 84 SER A N 1
ATOM 698 C CA . SER A 1 84 ? -15.865 2.261 10.561 1.00 92.50 84 SER A CA 1
ATOM 699 C C . SER A 1 84 ? -15.856 0.736 10.498 1.00 92.50 84 SER A C 1
ATOM 701 O O . SER A 1 84 ? -16.797 0.105 10.975 1.00 92.50 84 SER A O 1
ATOM 703 N N . ILE A 1 85 ? -14.818 0.127 9.918 1.00 93.19 85 ILE A N 1
ATOM 704 C CA . ILE A 1 85 ? -14.755 -1.330 9.793 1.00 93.19 85 ILE A CA 1
ATOM 705 C C . ILE A 1 85 ? -14.240 -1.936 11.105 1.00 93.19 85 ILE A C 1
ATOM 707 O O . ILE A 1 85 ? -13.078 -1.743 11.480 1.00 93.19 85 ILE A O 1
ATOM 711 N N . ASP A 1 86 ? -15.080 -2.736 11.758 1.00 90.94 86 ASP A N 1
ATOM 712 C CA . ASP A 1 86 ? -14.712 -3.539 12.926 1.00 90.94 86 ASP A CA 1
ATOM 713 C C . ASP A 1 86 ? -14.024 -4.845 12.494 1.00 90.94 86 ASP A C 1
ATOM 715 O O . ASP A 1 86 ? -14.607 -5.926 12.450 1.00 90.94 86 ASP A O 1
ATOM 719 N N . SER A 1 87 ? -12.776 -4.720 12.046 1.00 92.69 87 SER A N 1
ATOM 720 C CA . SER A 1 87 ? -11.928 -5.856 11.695 1.00 92.69 87 SER A CA 1
ATOM 721 C C . SER A 1 87 ? -10.482 -5.577 12.073 1.00 92.69 87 SER A C 1
ATOM 723 O O . SER A 1 87 ? -9.977 -4.476 11.851 1.00 92.69 87 SER A O 1
ATOM 725 N N . ASP A 1 88 ? -9.792 -6.589 12.593 1.00 93.81 88 ASP A N 1
ATOM 726 C CA . ASP A 1 88 ? -8.367 -6.498 12.908 1.00 93.81 88 ASP A CA 1
ATOM 727 C C . ASP A 1 88 ? -7.486 -6.394 11.658 1.00 93.81 88 ASP A C 1
ATOM 729 O O . ASP A 1 88 ? -6.362 -5.901 11.750 1.00 93.81 88 ASP A O 1
ATOM 733 N N . ILE A 1 89 ? -7.968 -6.842 10.493 1.00 95.44 89 ILE A N 1
ATOM 734 C CA . ILE A 1 89 ? -7.209 -6.849 9.238 1.00 95.44 89 ILE A CA 1
ATOM 735 C C . ILE A 1 89 ? -8.044 -6.189 8.145 1.00 95.44 89 ILE A C 1
ATOM 737 O O . ILE A 1 89 ? -9.069 -6.713 7.716 1.00 95.44 89 ILE A O 1
ATOM 741 N N . LEU A 1 90 ? -7.562 -5.056 7.647 1.00 95.50 90 LEU A N 1
ATOM 742 C CA . LEU A 1 90 ? -8.151 -4.326 6.532 1.00 95.50 90 LEU A CA 1
ATOM 743 C C . LEU A 1 90 ? -7.241 -4.430 5.316 1.00 95.50 90 LEU A C 1
ATOM 745 O O . LEU A 1 90 ? -6.023 -4.315 5.442 1.00 95.50 90 LEU A O 1
ATOM 749 N N . TYR A 1 91 ? -7.822 -4.585 4.132 1.00 95.25 91 TYR A N 1
ATOM 750 C CA . TYR A 1 91 ? -7.080 -4.513 2.881 1.00 95.25 91 TYR A CA 1
ATOM 751 C C . TYR A 1 91 ? -7.900 -3.829 1.798 1.00 95.25 91 TYR A C 1
ATOM 753 O O . TYR A 1 91 ? -9.097 -4.074 1.665 1.00 95.25 91 TYR A O 1
ATOM 761 N N . PHE A 1 92 ? -7.259 -2.957 1.027 1.00 94.31 92 PHE A N 1
ATOM 762 C CA . PHE A 1 92 ? -7.922 -2.201 -0.031 1.00 94.31 92 PHE A CA 1
ATOM 763 C C . PHE A 1 92 ? -6.912 -1.599 -1.005 1.00 94.31 92 PHE A C 1
ATOM 765 O O . PHE A 1 92 ? -5.728 -1.464 -0.696 1.00 94.31 92 PHE A O 1
ATOM 772 N N . CYS A 1 93 ? -7.403 -1.173 -2.164 1.00 92.75 93 CYS A N 1
ATOM 773 C CA . CYS A 1 93 ? -6.722 -0.209 -3.021 1.00 92.75 93 CYS A CA 1
ATOM 774 C C . CYS A 1 93 ? -7.508 1.109 -3.037 1.00 92.75 93 CYS A C 1
ATOM 776 O O . CYS A 1 93 ? -8.704 1.128 -2.750 1.00 92.75 93 CYS A O 1
ATOM 778 N N . SER A 1 94 ? -6.864 2.212 -3.403 1.00 88.25 94 SER A N 1
ATOM 779 C CA . SER A 1 94 ? -7.534 3.503 -3.569 1.00 88.25 94 SER A CA 1
ATOM 780 C C . SER A 1 94 ? -7.220 4.098 -4.932 1.00 88.25 94 SER A C 1
ATOM 782 O O . SER A 1 94 ? -6.160 3.856 -5.510 1.00 88.25 94 SER A O 1
ATOM 784 N N . THR A 1 95 ? -8.173 4.860 -5.452 1.00 78.25 95 THR A N 1
ATOM 785 C CA . THR A 1 95 ? -8.010 5.711 -6.637 1.00 78.25 95 THR A CA 1
ATOM 786 C C . THR A 1 95 ? -8.040 7.191 -6.258 1.00 78.25 95 THR A C 1
ATOM 788 O O . THR A 1 95 ? -8.057 8.045 -7.140 1.00 78.25 95 THR A O 1
ATOM 791 N N . THR A 1 96 ? -8.147 7.511 -4.966 1.00 70.81 96 THR A N 1
ATOM 792 C CA . THR A 1 96 ? -8.303 8.889 -4.511 1.00 70.81 96 THR A CA 1
ATOM 793 C C . THR A 1 96 ? -6.935 9.541 -4.407 1.00 70.81 96 THR A C 1
ATOM 795 O O . THR A 1 96 ? -6.085 9.095 -3.644 1.00 70.81 96 THR A O 1
ATOM 798 N N . SER A 1 97 ? -6.735 10.628 -5.150 1.00 69.12 97 SER A N 1
ATOM 799 C CA . SER A 1 97 ? -5.593 11.512 -4.935 1.00 69.12 97 SER A CA 1
ATOM 800 C C . SER A 1 97 ? -5.838 12.329 -3.674 1.00 69.12 97 SER A C 1
ATOM 802 O O . SER A 1 97 ? -6.736 13.172 -3.637 1.00 69.12 97 SER A O 1
ATOM 804 N N . LEU A 1 98 ? -5.056 12.062 -2.633 1.00 70.88 98 LEU A N 1
ATOM 805 C CA . LEU A 1 98 ? -5.111 12.821 -1.393 1.00 70.88 98 LEU A CA 1
ATOM 806 C C . LEU A 1 98 ? -3.935 13.802 -1.370 1.00 70.88 98 LEU A C 1
ATOM 808 O O . LEU A 1 98 ? -2.781 13.361 -1.311 1.00 70.88 98 LEU A O 1
ATOM 812 N N . PRO A 1 99 ? -4.184 15.125 -1.432 1.00 67.81 99 PRO A N 1
ATOM 813 C CA . PRO A 1 99 ? -3.121 16.113 -1.349 1.00 67.81 99 PRO A CA 1
ATOM 814 C C . PRO A 1 99 ? -2.502 16.058 0.050 1.00 67.81 99 PRO A C 1
ATOM 816 O O . PRO A 1 99 ? -3.021 16.624 1.009 1.00 67.81 99 PRO A O 1
ATOM 819 N N . PHE A 1 100 ? -1.376 15.359 0.168 1.00 75.81 100 PHE A N 1
ATOM 820 C CA . PHE A 1 100 ? -0.653 15.203 1.421 1.00 75.81 100 PHE A CA 1
ATOM 821 C C . PHE A 1 100 ? 0.689 15.925 1.366 1.00 75.81 100 PHE A C 1
ATOM 823 O O . PHE A 1 100 ? 1.521 15.680 0.485 1.00 75.81 100 PHE A O 1
ATOM 830 N N . LYS A 1 101 ? 0.927 16.810 2.339 1.00 79.25 101 LYS A N 1
ATOM 831 C CA . LYS A 1 101 ? 2.229 17.453 2.504 1.00 79.25 101 LYS A CA 1
ATOM 832 C C . LYS A 1 101 ? 3.212 16.429 3.063 1.00 79.25 101 LYS A C 1
ATOM 834 O O . LYS A 1 101 ? 3.141 16.061 4.233 1.00 79.25 101 LYS A O 1
ATOM 839 N N . LEU A 1 102 ? 4.140 15.995 2.217 1.00 78.19 102 LEU A N 1
ATOM 840 C CA . LEU A 1 102 ? 5.177 15.039 2.587 1.00 78.19 102 LEU A CA 1
ATOM 841 C C . LEU A 1 102 ? 5.977 15.550 3.795 1.00 78.19 102 LEU A C 1
ATOM 843 O O . LEU A 1 102 ? 6.541 16.644 3.772 1.00 78.19 102 LEU A O 1
ATOM 847 N N . ASN A 1 103 ? 6.028 14.738 4.849 1.00 86.94 103 ASN A N 1
ATOM 848 C CA . ASN A 1 103 ? 6.893 14.945 6.005 1.00 86.94 103 ASN A CA 1
ATOM 849 C C . ASN A 1 103 ? 8.072 13.962 5.960 1.00 86.94 103 ASN A C 1
ATOM 851 O O . ASN A 1 103 ? 8.008 12.932 5.287 1.00 86.94 103 ASN A O 1
ATOM 855 N N . LYS A 1 104 ? 9.154 14.276 6.682 1.00 90.69 104 LYS A N 1
ATOM 856 C CA . LYS A 1 104 ? 10.390 13.479 6.660 1.00 90.69 104 LYS A CA 1
ATOM 857 C C . LYS A 1 104 ? 10.160 11.983 6.970 1.00 90.69 104 LYS A C 1
ATOM 859 O O . LYS A 1 104 ? 10.615 11.171 6.169 1.00 90.69 104 LYS A O 1
ATOM 864 N N . PRO A 1 105 ? 9.394 11.592 8.010 1.00 93.56 105 PRO A N 1
ATOM 865 C CA . PRO A 1 105 ? 9.125 10.176 8.280 1.00 93.56 105 PRO A CA 1
ATOM 866 C C . PRO A 1 105 ? 8.419 9.445 7.132 1.00 93.56 105 PRO A C 1
ATOM 868 O O . PRO A 1 105 ? 8.752 8.306 6.817 1.00 93.56 105 PRO A O 1
ATOM 871 N N . SER A 1 106 ? 7.455 10.096 6.477 1.00 92.50 106 SER A N 1
ATOM 872 C CA . SER A 1 106 ? 6.723 9.485 5.359 1.00 92.50 106 SER A CA 1
ATOM 873 C C . SER A 1 106 ? 7.585 9.386 4.100 1.00 92.50 106 SER A C 1
ATOM 875 O O . SER A 1 106 ? 7.452 8.425 3.347 1.00 92.50 106 SER A O 1
ATOM 877 N N . ILE A 1 107 ? 8.512 10.330 3.903 1.00 90.94 107 ILE A N 1
ATOM 878 C CA . ILE A 1 107 ? 9.524 10.262 2.839 1.00 90.94 107 ILE A CA 1
ATOM 879 C C . ILE A 1 107 ? 10.444 9.053 3.058 1.00 90.94 107 ILE A C 1
ATOM 881 O O . ILE A 1 107 ? 10.640 8.255 2.147 1.00 90.94 107 ILE A O 1
ATOM 885 N N . GLU A 1 108 ? 10.966 8.871 4.269 1.00 94.19 108 GLU A N 1
ATOM 886 C CA . GLU A 1 108 ? 11.824 7.724 4.602 1.00 94.19 108 GLU A CA 1
ATOM 887 C C . GLU A 1 108 ? 11.065 6.389 4.499 1.00 94.19 108 GLU A C 1
ATOM 889 O O . GLU A 1 108 ? 11.627 5.356 4.128 1.00 94.19 108 GLU A O 1
ATOM 894 N N . PHE A 1 109 ? 9.767 6.385 4.807 1.00 94.50 109 PHE A N 1
ATOM 895 C CA . PHE A 1 109 ? 8.907 5.222 4.611 1.00 94.50 109 PHE A CA 1
ATOM 896 C C . PHE A 1 109 ? 8.743 4.865 3.128 1.00 94.50 109 PHE A C 1
ATOM 898 O O . PHE A 1 109 ? 9.026 3.729 2.745 1.00 94.50 109 PHE A O 1
ATOM 905 N N . ILE A 1 110 ? 8.361 5.822 2.275 1.00 93.75 110 ILE A N 1
ATOM 906 C CA . ILE A 1 110 ? 8.172 5.538 0.846 1.00 93.75 110 ILE A CA 1
ATOM 907 C C . ILE A 1 110 ? 9.491 5.204 0.139 1.00 93.75 110 ILE A C 1
ATOM 909 O O . ILE A 1 110 ? 9.501 4.359 -0.751 1.00 93.75 110 ILE A O 1
ATOM 913 N N . GLN A 1 111 ? 10.620 5.779 0.563 1.00 92.88 111 GLN A N 1
ATOM 914 C CA . GLN A 1 111 ? 11.943 5.425 0.032 1.00 92.88 111 GLN A CA 1
ATOM 915 C C . GLN A 1 111 ? 12.288 3.950 0.258 1.00 92.88 111 GLN A C 1
ATOM 917 O O . GLN A 1 111 ? 12.838 3.310 -0.635 1.00 92.88 111 GLN A O 1
ATOM 922 N N . ARG A 1 112 ? 11.922 3.390 1.419 1.00 92.31 112 ARG A N 1
ATOM 923 C CA . ARG A 1 112 ? 12.103 1.956 1.697 1.00 92.31 112 ARG A CA 1
ATOM 924 C C . ARG A 1 112 ? 11.230 1.085 0.798 1.00 92.31 112 ARG A C 1
ATOM 926 O O . ARG A 1 112 ? 11.683 0.036 0.354 1.00 92.31 112 ARG A O 1
ATOM 933 N N . ILE A 1 113 ? 10.006 1.527 0.509 1.00 92.94 113 ILE A N 1
ATOM 934 C CA . ILE A 1 113 ? 9.088 0.815 -0.391 1.00 92.94 113 ILE A CA 1
ATOM 935 C C . ILE A 1 113 ? 9.598 0.845 -1.832 1.00 92.94 113 ILE A C 1
ATOM 937 O O . ILE A 1 113 ? 9.560 -0.165 -2.528 1.00 92.94 113 ILE A O 1
ATOM 941 N N . LEU A 1 114 ? 10.096 1.998 -2.275 1.00 92.19 114 LEU A N 1
ATOM 942 C CA . LEU A 1 114 ? 10.579 2.227 -3.635 1.00 92.19 114 LEU A CA 1
ATOM 943 C C . LEU A 1 114 ? 12.024 1.767 -3.860 1.00 92.19 114 LEU A C 1
ATOM 945 O O . LEU A 1 114 ? 12.626 2.113 -4.877 1.00 92.19 114 LEU A O 1
ATOM 949 N N . MET A 1 115 ? 12.592 0.990 -2.937 1.00 91.00 115 MET A N 1
ATOM 950 C CA . MET A 1 115 ? 13.953 0.501 -3.082 1.00 91.00 115 MET A CA 1
ATOM 951 C C . MET A 1 115 ? 14.029 -0.487 -4.259 1.00 91.00 115 MET A C 1
ATOM 953 O O . MET A 1 115 ? 13.324 -1.506 -4.247 1.00 91.00 115 MET A O 1
ATOM 957 N N . PRO A 1 116 ? 14.855 -0.212 -5.286 1.00 87.69 116 PRO A N 1
ATOM 958 C CA . PRO A 1 116 ? 14.954 -1.079 -6.451 1.00 87.69 116 PRO A CA 1
ATOM 959 C C . PRO A 1 116 ? 15.456 -2.465 -6.053 1.00 87.69 116 PRO A C 1
ATOM 961 O O . PRO A 1 116 ? 16.196 -2.614 -5.078 1.00 87.69 116 PRO A O 1
ATOM 964 N N . SER A 1 117 ? 15.061 -3.484 -6.818 1.00 85.88 117 SER A N 1
ATOM 965 C CA . SER A 1 117 ? 15.616 -4.824 -6.639 1.00 85.88 117 SER A CA 1
ATOM 966 C C . SER A 1 117 ? 17.142 -4.776 -6.8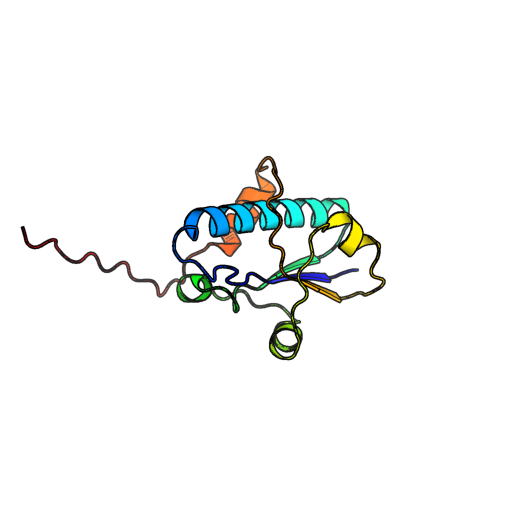06 1.00 85.88 117 SER A C 1
ATOM 968 O O . SER A 1 117 ? 17.618 -4.184 -7.778 1.00 85.88 117 SER A O 1
ATOM 970 N N . PRO A 1 118 ? 17.930 -5.443 -5.941 1.00 83.31 118 PRO A N 1
ATOM 971 C CA . PRO A 1 118 ? 19.384 -5.512 -6.098 1.00 83.31 118 PRO A CA 1
ATOM 972 C C . PRO A 1 118 ? 19.810 -6.201 -7.405 1.00 83.31 118 PRO A C 1
ATOM 974 O O . PRO A 1 118 ? 20.937 -6.029 -7.857 1.00 83.31 118 PRO A O 1
ATOM 977 N N . THR A 1 119 ? 18.913 -6.965 -8.038 1.00 80.38 119 THR A N 1
ATOM 978 C CA . THR A 1 119 ? 19.153 -7.612 -9.337 1.00 80.38 119 THR A CA 1
ATOM 979 C C . THR A 1 119 ? 18.836 -6.707 -10.530 1.00 80.38 119 THR A C 1
ATOM 981 O O . THR A 1 119 ? 19.009 -7.126 -11.677 1.00 80.38 119 THR A O 1
ATOM 984 N N . LEU A 1 120 ? 18.328 -5.493 -10.295 1.00 77.56 120 LEU A N 1
ATOM 985 C CA . LEU A 1 120 ? 18.026 -4.534 -11.349 1.00 77.56 120 LEU A CA 1
ATOM 986 C C . LEU A 1 120 ? 19.336 -3.957 -11.899 1.00 77.56 120 LEU A C 1
ATOM 988 O O . LEU A 1 120 ? 19.923 -3.038 -11.336 1.00 77.56 120 LEU A O 1
ATOM 992 N N . ILE A 1 121 ? 19.790 -4.495 -13.027 1.00 69.44 121 ILE A N 1
ATOM 993 C CA . ILE A 1 121 ? 20.956 -3.974 -13.742 1.00 69.44 121 ILE A CA 1
ATOM 994 C C . ILE A 1 121 ? 20.464 -2.974 -14.788 1.00 69.44 121 ILE A C 1
ATOM 996 O O . ILE A 1 121 ? 19.789 -3.349 -15.749 1.00 69.44 121 ILE A O 1
ATOM 1000 N N . LEU A 1 122 ? 20.827 -1.701 -14.623 1.00 66.06 122 LEU A N 1
ATOM 1001 C CA . LEU A 1 122 ? 20.640 -0.672 -15.645 1.00 66.06 122 LEU A CA 1
ATOM 1002 C C . LEU A 1 122 ? 21.494 -1.023 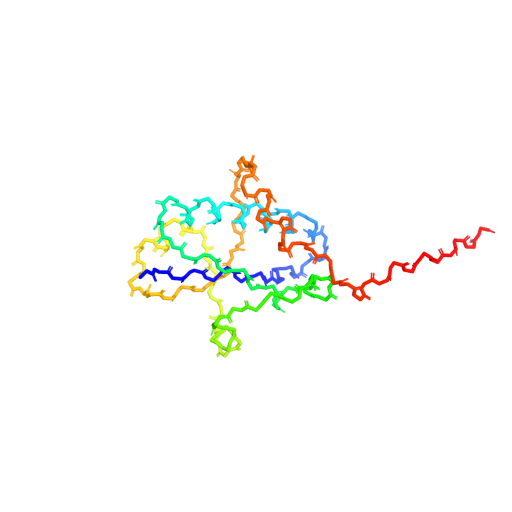-16.868 1.00 66.06 122 LEU A C 1
ATOM 1004 O O . LEU A 1 122 ? 22.711 -0.849 -16.874 1.00 66.06 122 LEU A O 1
ATOM 1008 N N . ARG A 1 123 ? 20.852 -1.541 -17.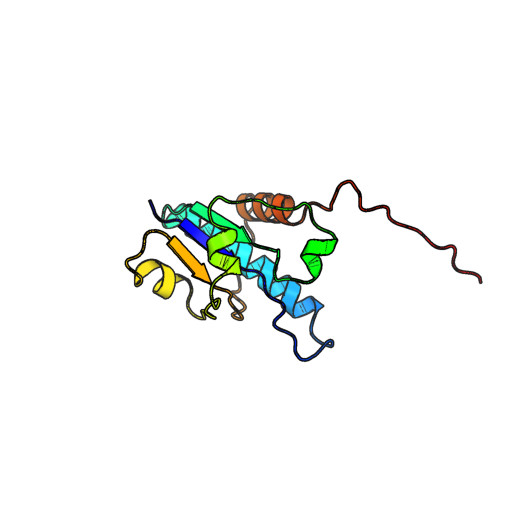916 1.00 62.78 123 ARG A N 1
ATOM 1009 C CA . ARG A 1 123 ? 21.497 -1.733 -19.216 1.00 62.78 123 ARG A CA 1
ATOM 1010 C C . ARG A 1 123 ? 21.414 -0.424 -19.990 1.00 62.78 123 ARG A C 1
ATOM 1012 O O . ARG A 1 123 ? 20.389 -0.129 -20.596 1.00 62.78 123 ARG A O 1
ATOM 1019 N N . ILE A 1 124 ? 22.487 0.359 -19.957 1.00 67.81 124 ILE A N 1
ATOM 1020 C CA . ILE A 1 124 ? 22.644 1.498 -20.863 1.00 67.81 124 ILE A CA 1
ATOM 1021 C C . ILE A 1 124 ? 22.996 0.913 -22.231 1.00 67.81 124 ILE A C 1
ATOM 1023 O O . ILE A 1 124 ? 24.099 0.405 -22.427 1.00 67.81 124 ILE A O 1
ATOM 1027 N N . LEU A 1 125 ? 22.041 0.923 -23.159 1.00 59.78 125 LEU A N 1
ATOM 1028 C CA . LEU A 1 125 ? 22.332 0.612 -24.554 1.00 59.78 125 LEU A CA 1
ATOM 1029 C C . LEU A 1 125 ? 22.976 1.853 -25.185 1.00 59.78 125 LEU A C 1
ATOM 1031 O O . LEU A 1 125 ? 22.409 2.941 -25.052 1.00 59.78 125 LEU A O 1
ATOM 1035 N N . PRO A 1 126 ? 24.142 1.731 -25.843 1.00 57.59 126 PRO A N 1
ATOM 1036 C CA . PRO A 1 126 ? 24.706 2.848 -26.580 1.00 57.59 126 PRO A CA 1
ATOM 1037 C C . PRO A 1 126 ? 23.705 3.269 -27.657 1.00 57.59 126 PRO A C 1
ATOM 1039 O O . PRO A 1 126 ? 23.234 2.441 -28.438 1.00 57.59 126 PRO A O 1
ATOM 1042 N N . ILE A 1 127 ? 23.361 4.556 -27.674 1.00 68.62 127 ILE A N 1
ATOM 1043 C CA . ILE A 1 127 ? 22.606 5.144 -28.776 1.00 68.62 127 ILE A CA 1
ATOM 1044 C C . ILE A 1 127 ? 23.530 5.061 -29.991 1.00 68.62 127 ILE A C 1
ATOM 1046 O O . ILE A 1 127 ? 24.591 5.682 -29.998 1.00 68.62 127 ILE A O 1
ATOM 1050 N N . GLN A 1 128 ? 23.167 4.245 -30.979 1.00 60.81 128 GLN A N 1
ATOM 1051 C CA . GLN A 1 128 ? 23.810 4.302 -32.287 1.00 60.81 128 GLN A CA 1
ATOM 1052 C C . GLN A 1 128 ? 23.368 5.622 -32.928 1.00 60.81 128 GLN A C 1
ATOM 1054 O O . GLN A 1 128 ? 22.187 5.782 -33.236 1.00 60.81 128 GLN A O 1
ATOM 1059 N N . VAL A 1 129 ? 24.295 6.579 -33.007 1.00 56.97 129 VAL A N 1
ATOM 1060 C CA . VAL A 1 129 ? 24.137 7.862 -33.711 1.00 56.97 129 VAL A CA 1
ATOM 1061 C C . VAL A 1 129 ? 24.678 7.708 -35.121 1.00 56.97 129 VAL A C 1
ATOM 1063 O O . VAL A 1 129 ? 25.782 7.131 -35.245 1.00 56.97 129 VAL A O 1
#

Secondary structure (DSSP, 8-state):
--EEEEE-----SSGGGHHHHHHHHHHHHHHHHHHHHHHT-EEEEE-TTSGGGGTBPP---TTHHHHHHSPPPB-S-HHHHHHH---SEEEEB----------HHHHHHHHHHTPBPTT----------

Sequence (129 aa):
MKSVIYVWKNNSIHRSKLCDDFFQLIQTTCYLHYLSVIMSFILYVDTQHHSISKVLTVLNHPHMKLISDNKIPVVHDLDYYIQSIDSDILYFCSTTSLPFKLNKPSIEFIQRILMPSPTLILRILPIQV

pLDDT: mean 84.85, std 12.16, range [49.78, 97.06]